Protein AF-A0A373FV13-F1 (afdb_monomer)

Mean predicted aligned error: 4.79 Å

Foldseek 3Di:
DPPPDPVVVLLVVLVVCVVVVVLQVLVVSVVVCCVVVVDPDWDFAPVQVVVDPVPPDLCSRTDPCNVVDDDPDVSSVVSSSVCVCPSVVVDDD

Secondary structure (DSSP, 8-state):
------HHHHHHHHHHHHHTT-HHHHHHHHHHHHHTTSSPPP-B-HHHHHH-TT---GGGGB-GGGSSS--S-HHHHHHHHHHHHHHTTSS--

Solvent-accessible surface area (backbone atoms only — not comparable to full-atom values): 5721 Å² total; per-residue (Å²): 127,87,74,88,72,60,54,70,58,52,32,57,50,51,51,51,28,60,74,68,65,36,37,66,62,47,40,51,53,52,50,53,37,35,74,72,63,76,41,79,82,83,54,77,37,68,69,51,46,74,72,49,84,78,83,73,66,68,68,70,30,34,52,79,70,68,74,77,54,87,62,95,47,57,69,43,52,53,51,48,62,65,46,40,44,51,43,69,64,74,45,81,131

Sequence (93 aa):
MKENINYKILYRILRQYSYNRNMEAMNILYKELVLEGVIPEFKFNMEVWKNDKSGKNVWKWYQEGILDIEWEEPMLIILLMQEYPYFMGILNE

pLDDT: mean 87.88, std 10.5, range [45.06, 97.88]

Nearest PDB structures (foldseek):
  2al6-assembly2_B  TM=2.158E-01  e=3.280E+00  Gallus gallus

Radius of gyration: 13.16 Å; Cα contacts (8 Å, |Δi|>4): 66; chains: 1; bounding box: 37×22×33 Å

Structure (mmCIF, N/CA/C/O backbone):
data_AF-A0A373FV13-F1
#
_entry.id   AF-A0A373FV13-F1
#
loop_
_atom_site.group_PDB
_atom_site.id
_atom_site.type_symbol
_atom_site.label_atom_id
_atom_site.label_alt_id
_atom_site.label_comp_id
_atom_site.label_asym_id
_atom_site.label_entity_id
_atom_site.label_seq_id
_atom_site.pdbx_PDB_ins_code
_atom_site.Cartn_x
_atom_site.Cartn_y
_atom_site.Cartn_z
_atom_site.occupancy
_atom_site.B_iso_or_equiv
_atom_site.auth_seq_id
_atom_site.auth_comp_id
_atom_site.auth_asym_id
_atom_site.auth_atom_id
_atom_site.pdbx_PDB_model_num
ATOM 1 N N . MET A 1 1 ? -20.133 -5.258 11.164 1.00 45.06 1 MET A N 1
ATOM 2 C CA . MET A 1 1 ? -19.746 -3.921 11.661 1.00 45.06 1 MET A CA 1
ATOM 3 C C . MET A 1 1 ? -18.373 -3.654 11.090 1.00 45.06 1 MET A C 1
ATOM 5 O O . MET A 1 1 ? -17.509 -4.480 11.337 1.00 45.06 1 MET A O 1
ATOM 9 N N . LYS A 1 2 ? -18.180 -2.603 10.282 1.00 55.78 2 LYS A N 1
ATOM 10 C CA . LYS A 1 2 ? -16.814 -2.156 9.980 1.00 55.78 2 LYS A CA 1
ATOM 11 C C . LYS A 1 2 ? -16.215 -1.718 11.314 1.00 55.78 2 LYS A C 1
ATOM 13 O O . LYS A 1 2 ? -16.800 -0.860 11.977 1.00 55.78 2 LYS A O 1
ATOM 18 N N . GLU A 1 3 ? -15.156 -2.381 11.761 1.00 61.31 3 GLU A N 1
ATOM 19 C CA . GLU A 1 3 ? -14.424 -1.934 12.939 1.00 61.31 3 GLU A CA 1
ATOM 20 C C . GLU A 1 3 ? -13.965 -0.490 12.724 1.00 61.31 3 GLU A C 1
ATOM 22 O O . GLU A 1 3 ? -13.683 -0.070 11.602 1.00 61.31 3 GLU A O 1
ATOM 27 N N . ASN A 1 4 ? -13.953 0.296 13.798 1.00 72.69 4 ASN A N 1
ATOM 28 C CA . ASN A 1 4 ? -13.638 1.719 13.750 1.00 72.69 4 ASN A CA 1
ATOM 29 C C . ASN A 1 4 ? -12.112 1.883 13.636 1.00 72.69 4 ASN A C 1
ATOM 31 O O . ASN A 1 4 ? -11.422 2.199 14.608 1.00 72.69 4 ASN A O 1
ATOM 35 N N . ILE A 1 5 ? -11.572 1.550 12.464 1.00 81.44 5 ILE A N 1
ATOM 36 C CA . ILE A 1 5 ? -10.137 1.553 12.194 1.00 81.44 5 ILE A CA 1
ATOM 37 C C . ILE A 1 5 ? -9.632 2.990 12.268 1.00 81.44 5 ILE A C 1
ATOM 39 O O . ILE A 1 5 ? -10.095 3.888 11.566 1.00 81.44 5 ILE A O 1
ATOM 43 N N . ASN A 1 6 ? -8.640 3.226 13.126 1.00 89.94 6 ASN A N 1
ATOM 44 C CA . ASN A 1 6 ? -8.037 4.544 13.248 1.00 89.94 6 ASN A CA 1
ATOM 45 C C . ASN A 1 6 ? -6.958 4.738 12.177 1.00 89.94 6 ASN A C 1
ATOM 47 O O . ASN A 1 6 ? -5.757 4.615 12.439 1.00 89.94 6 ASN A O 1
ATOM 51 N N . TYR A 1 7 ? -7.395 5.078 10.966 1.00 89.38 7 TYR A N 1
ATOM 52 C CA . TYR A 1 7 ? -6.511 5.296 9.823 1.00 89.38 7 TYR A CA 1
ATOM 53 C C . TYR A 1 7 ? -5.427 6.355 10.072 1.00 89.38 7 TYR A C 1
ATOM 55 O O . TYR A 1 7 ? -4.308 6.221 9.576 1.00 89.38 7 TYR A O 1
ATOM 63 N N . LYS A 1 8 ? -5.695 7.366 10.912 1.00 90.06 8 LYS A N 1
ATOM 64 C CA . LYS A 1 8 ? -4.690 8.374 11.293 1.00 90.06 8 LYS A CA 1
ATOM 65 C C . LYS A 1 8 ? -3.527 7.764 12.073 1.00 90.06 8 LYS A C 1
ATOM 67 O O . LYS A 1 8 ? -2.382 8.181 11.891 1.00 90.06 8 LYS A O 1
ATOM 72 N N . ILE A 1 9 ? -3.799 6.801 12.956 1.00 92.69 9 ILE A N 1
ATOM 73 C CA . ILE A 1 9 ? -2.748 6.074 13.681 1.00 92.69 9 ILE A CA 1
ATOM 74 C C . ILE A 1 9 ? -1.976 5.178 12.713 1.00 92.69 9 ILE A C 1
ATOM 76 O O . ILE A 1 9 ? -0.746 5.236 12.709 1.00 92.69 9 ILE A O 1
ATOM 80 N N . LEU A 1 10 ? -2.673 4.431 11.851 1.00 93.69 10 LEU A N 1
ATOM 81 C CA . LEU A 1 10 ? -2.033 3.580 10.842 1.00 93.69 10 LEU A CA 1
ATOM 82 C C . LEU A 1 10 ? -1.108 4.383 9.923 1.00 93.69 10 LEU A C 1
ATOM 84 O O . LEU A 1 10 ? 0.040 3.996 9.722 1.00 93.69 10 LEU A O 1
ATOM 88 N N . TYR A 1 11 ? -1.554 5.548 9.446 1.00 94.12 11 TYR A N 1
ATOM 89 C CA . TYR A 1 11 ? -0.734 6.440 8.626 1.00 94.12 11 TYR A CA 1
ATOM 90 C C . TYR A 1 11 ? 0.529 6.894 9.365 1.00 94.12 11 TYR A C 1
ATOM 92 O O . TYR A 1 11 ? 1.626 6.865 8.808 1.00 94.12 11 TYR A O 1
ATOM 100 N N . ARG A 1 12 ? 0.412 7.276 10.644 1.00 94.50 12 ARG A N 1
ATOM 101 C CA . ARG A 1 12 ? 1.567 7.680 11.464 1.00 94.50 12 ARG A CA 1
ATOM 102 C C . ARG A 1 12 ? 2.557 6.541 11.697 1.00 94.50 12 ARG A C 1
ATOM 104 O O . ARG A 1 12 ? 3.754 6.814 11.784 1.00 94.50 12 ARG A O 1
ATOM 111 N N . ILE A 1 13 ? 2.073 5.309 11.843 1.00 95.12 13 ILE A N 1
ATOM 112 C CA . ILE A 1 13 ? 2.911 4.113 11.989 1.00 95.12 13 ILE A CA 1
ATOM 113 C C . ILE A 1 13 ? 3.624 3.826 10.666 1.00 95.12 13 ILE A C 1
ATOM 115 O O . ILE A 1 13 ? 4.853 3.791 10.633 1.00 95.12 13 ILE A O 1
ATOM 119 N N . LEU A 1 14 ? 2.873 3.730 9.566 1.00 96.31 14 LEU A N 1
ATOM 120 C CA . LEU A 1 14 ? 3.427 3.463 8.241 1.00 96.31 14 LEU A CA 1
ATOM 121 C C . LEU A 1 14 ? 4.469 4.509 7.835 1.00 96.31 14 LEU A C 1
ATOM 123 O O . LEU A 1 14 ? 5.534 4.163 7.333 1.00 96.31 14 LEU A O 1
ATOM 127 N N . ARG A 1 15 ? 4.209 5.790 8.116 1.00 96.00 15 ARG A N 1
ATOM 128 C CA . ARG A 1 15 ? 5.161 6.875 7.852 1.00 96.00 15 ARG A CA 1
ATOM 129 C C . ARG A 1 15 ? 6.485 6.690 8.592 1.00 96.00 15 ARG A C 1
ATOM 131 O O . ARG A 1 15 ? 7.530 7.010 8.035 1.00 96.00 15 ARG A O 1
ATOM 138 N N . GLN A 1 16 ? 6.462 6.182 9.825 1.00 97.19 16 GLN A N 1
ATOM 139 C CA . GLN A 1 16 ? 7.693 5.868 10.559 1.00 97.19 16 GLN A CA 1
ATOM 140 C C . GLN A 1 16 ? 8.426 4.677 9.940 1.00 97.19 16 GLN A C 1
ATOM 142 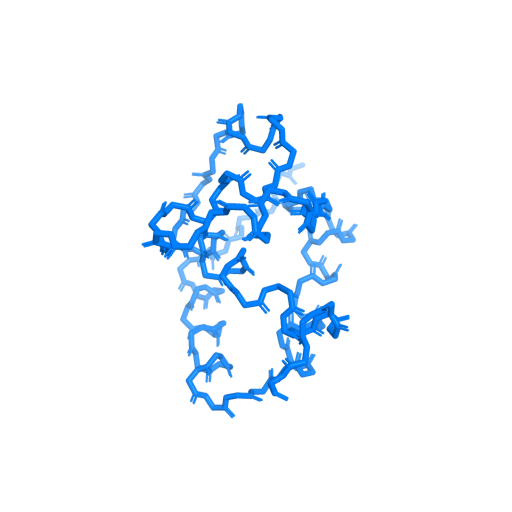O O . GLN A 1 16 ? 9.651 4.707 9.848 1.00 97.19 16 GLN A O 1
ATOM 147 N N . TYR A 1 17 ? 7.701 3.653 9.485 1.00 97.12 17 TYR A N 1
ATOM 148 C CA . TYR A 1 17 ? 8.310 2.513 8.799 1.00 97.12 17 TYR A CA 1
ATOM 149 C C . TYR A 1 17 ? 8.961 2.919 7.474 1.00 97.12 17 TYR A C 1
ATOM 151 O O . TYR A 1 17 ? 10.118 2.569 7.257 1.00 97.12 17 TYR A O 1
ATOM 159 N N . SER A 1 18 ? 8.277 3.721 6.652 1.00 94.12 18 SER A N 1
ATOM 160 C CA . SER A 1 18 ? 8.824 4.281 5.405 1.00 94.12 18 SER A CA 1
ATOM 161 C C . SER A 1 18 ? 10.076 5.124 5.670 1.00 94.12 18 SER A C 1
ATOM 163 O O . SER A 1 18 ? 11.126 4.859 5.083 1.00 94.12 18 SER A O 1
ATOM 165 N N . TYR A 1 19 ? 10.025 6.058 6.632 1.00 95.38 19 TYR A N 1
ATOM 166 C CA . TYR A 1 19 ? 11.179 6.898 6.986 1.00 95.38 19 TYR A CA 1
ATOM 167 C C . TYR A 1 19 ? 12.399 6.077 7.435 1.00 95.38 19 TYR A C 1
ATOM 169 O O . TYR A 1 19 ? 13.528 6.388 7.063 1.00 95.38 19 TYR A O 1
ATOM 177 N N . ASN A 1 20 ? 12.173 5.003 8.195 1.00 95.75 20 ASN A N 1
ATOM 178 C CA . ASN A 1 20 ? 13.230 4.115 8.681 1.00 95.75 20 ASN A CA 1
ATOM 179 C C . ASN A 1 20 ? 13.589 2.988 7.696 1.00 95.75 20 ASN A C 1
ATOM 181 O O . ASN A 1 20 ? 14.343 2.092 8.069 1.00 95.75 20 ASN A O 1
ATOM 185 N N . ARG A 1 21 ? 13.032 2.992 6.474 1.00 93.31 21 ARG A N 1
ATOM 186 C CA . ARG A 1 21 ? 13.200 1.930 5.462 1.00 93.31 21 ARG A CA 1
ATOM 187 C C . ARG A 1 21 ? 12.905 0.519 5.991 1.00 93.31 21 ARG A C 1
ATOM 189 O O . ARG A 1 21 ? 13.502 -0.461 5.553 1.00 93.31 21 ARG A O 1
ATOM 196 N N . ASN A 1 22 ? 11.961 0.395 6.923 1.00 96.56 22 ASN A N 1
ATOM 197 C CA . ASN A 1 22 ? 11.565 -0.894 7.481 1.00 96.56 22 ASN A CA 1
ATOM 198 C C . ASN A 1 22 ? 10.558 -1.595 6.554 1.00 96.56 22 ASN A C 1
ATOM 200 O O . ASN A 1 22 ? 9.350 -1.586 6.795 1.00 96.56 22 ASN A O 1
ATOM 204 N N . MET A 1 23 ? 11.075 -2.173 5.467 1.00 95.06 23 MET A N 1
ATOM 205 C CA . MET A 1 23 ? 10.282 -2.842 4.430 1.00 95.06 23 MET A CA 1
ATOM 206 C C . MET A 1 23 ? 9.487 -4.033 4.975 1.00 95.06 23 MET A C 1
ATOM 208 O O . MET A 1 23 ? 8.338 -4.232 4.591 1.00 95.06 23 MET A O 1
ATOM 212 N N . GLU A 1 24 ? 10.058 -4.790 5.912 1.00 96.69 24 GLU A N 1
ATOM 213 C CA . GLU A 1 24 ? 9.388 -5.937 6.529 1.00 96.69 24 GLU A CA 1
ATOM 214 C C . GLU A 1 24 ? 8.134 -5.508 7.300 1.00 96.69 24 GLU A C 1
ATOM 216 O O . GLU A 1 24 ? 7.054 -6.058 7.078 1.00 96.69 24 GLU A O 1
ATOM 221 N N . ALA A 1 25 ? 8.237 -4.466 8.131 1.00 97.06 25 ALA A N 1
ATOM 222 C CA . ALA A 1 25 ? 7.091 -3.949 8.875 1.00 97.06 25 ALA A CA 1
ATOM 223 C C . ALA A 1 25 ? 5.996 -3.382 7.953 1.00 97.06 25 ALA A C 1
ATOM 225 O O . ALA A 1 25 ? 4.809 -3.556 8.232 1.00 97.06 25 ALA A O 1
ATOM 226 N N . MET A 1 26 ? 6.372 -2.740 6.838 1.00 97.12 26 MET A N 1
ATOM 227 C CA . MET A 1 26 ? 5.404 -2.263 5.840 1.00 97.12 26 MET A CA 1
ATOM 228 C C . MET A 1 26 ? 4.693 -3.416 5.130 1.00 97.12 26 MET A C 1
ATOM 230 O O . MET A 1 26 ? 3.476 -3.362 4.962 1.00 97.12 26 MET A O 1
ATOM 234 N N . ASN A 1 27 ? 5.428 -4.471 4.770 1.00 97.31 27 ASN A N 1
ATOM 235 C CA . ASN A 1 27 ? 4.874 -5.667 4.138 1.00 97.31 27 ASN A CA 1
ATOM 236 C C . ASN A 1 27 ? 3.885 -6.383 5.071 1.00 97.31 27 ASN A C 1
ATOM 238 O O . ASN A 1 27 ? 2.780 -6.721 4.648 1.00 97.31 27 ASN A O 1
ATOM 242 N N . ILE A 1 28 ? 4.242 -6.544 6.352 1.00 97.88 28 ILE A N 1
ATOM 243 C CA . ILE A 1 28 ? 3.345 -7.110 7.370 1.00 97.88 28 ILE A CA 1
ATOM 244 C C . ILE A 1 28 ? 2.080 -6.257 7.492 1.00 97.88 28 ILE A C 1
ATOM 246 O O . ILE A 1 28 ? 0.985 -6.784 7.321 1.00 97.88 28 ILE A O 1
ATOM 250 N N . LEU A 1 29 ? 2.214 -4.941 7.707 1.00 96.38 29 LEU A N 1
ATOM 251 C CA . LEU A 1 29 ? 1.056 -4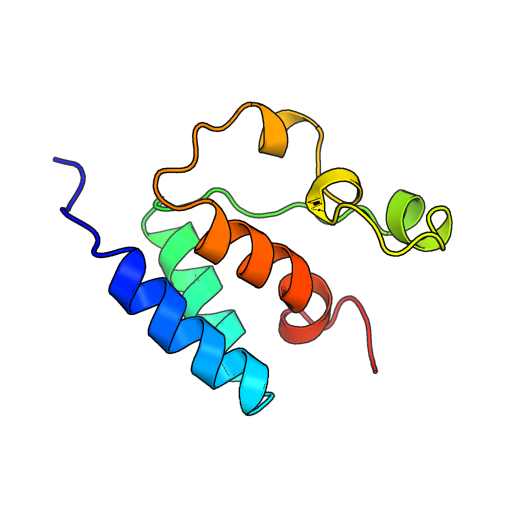.053 7.841 1.00 96.38 29 LEU A CA 1
ATOM 252 C C . LEU A 1 29 ? 0.135 -4.128 6.616 1.00 96.38 29 LEU A C 1
ATOM 254 O O . LEU A 1 29 ? -1.076 -4.249 6.769 1.00 96.38 29 LEU A O 1
ATOM 258 N N . TYR A 1 30 ? 0.695 -4.072 5.407 1.00 96.75 30 TYR A N 1
ATOM 259 C CA . TYR A 1 30 ? -0.076 -4.185 4.170 1.00 96.75 30 TYR A CA 1
ATOM 260 C C . TYR A 1 30 ? -0.838 -5.517 4.084 1.00 96.75 30 TYR A C 1
ATOM 262 O O . TYR A 1 30 ? -2.032 -5.515 3.790 1.00 96.75 30 TYR A O 1
ATOM 270 N N . LYS A 1 31 ? -0.176 -6.645 4.372 1.00 97.38 31 LYS A N 1
ATOM 271 C CA . LYS A 1 31 ? -0.799 -7.976 4.319 1.00 97.38 31 LYS A CA 1
ATOM 272 C C . LYS A 1 31 ? -1.946 -8.126 5.311 1.00 97.38 31 LYS A C 1
ATOM 274 O O . LYS A 1 31 ? -2.980 -8.655 4.923 1.00 97.38 31 LYS A O 1
ATOM 279 N N . GLU A 1 32 ? -1.790 -7.629 6.537 1.00 96.19 32 GLU A N 1
ATOM 280 C CA . GLU A 1 32 ? -2.864 -7.640 7.541 1.00 96.19 32 GLU A CA 1
ATOM 281 C C . GLU A 1 32 ? -4.068 -6.801 7.083 1.00 96.19 32 GLU A C 1
ATOM 283 O O . GLU A 1 32 ? -5.207 -7.251 7.162 1.00 96.19 32 GLU A O 1
ATOM 288 N N . LEU A 1 33 ? -3.834 -5.611 6.511 1.00 93.19 33 LEU A N 1
ATOM 289 C CA . LEU A 1 33 ? -4.918 -4.768 5.987 1.00 93.19 33 LEU A CA 1
ATOM 290 C C . LEU A 1 33 ? -5.677 -5.429 4.825 1.00 93.19 33 LEU A C 1
ATOM 292 O O . LEU A 1 33 ? -6.888 -5.242 4.707 1.00 93.19 33 LEU A O 1
ATOM 296 N N . VAL A 1 34 ? -4.984 -6.188 3.971 1.00 94.19 34 VAL A N 1
ATOM 297 C CA . VAL A 1 34 ? -5.616 -6.963 2.891 1.00 94.19 34 VAL A CA 1
ATOM 298 C C . VAL A 1 34 ? -6.379 -8.164 3.453 1.00 94.19 34 VAL A C 1
ATOM 300 O O . VAL A 1 34 ? -7.512 -8.409 3.040 1.00 94.19 34 VAL A O 1
ATOM 303 N N . LEU A 1 35 ? -5.784 -8.894 4.401 1.00 96.19 35 LEU A N 1
ATOM 304 C CA . LEU A 1 35 ? -6.377 -10.082 5.021 1.00 96.19 35 LEU A CA 1
ATOM 305 C C . LEU A 1 35 ? -7.692 -9.757 5.738 1.00 96.19 35 LEU A C 1
ATOM 307 O O . LEU A 1 35 ? -8.683 -10.460 5.552 1.00 96.19 35 LEU A O 1
ATOM 311 N N . GLU A 1 36 ? -7.715 -8.657 6.489 1.00 92.88 36 GLU A N 1
ATOM 312 C CA . GLU A 1 36 ? -8.896 -8.168 7.210 1.00 92.88 36 GLU A CA 1
ATOM 313 C C . GLU A 1 36 ? -9.902 -7.434 6.296 1.00 92.88 36 GLU A C 1
ATOM 315 O O . GLU A 1 36 ? -10.922 -6.918 6.754 1.00 92.88 36 GLU A O 1
ATOM 320 N N . GLY A 1 37 ? -9.635 -7.359 4.986 1.00 90.06 37 GLY A N 1
ATOM 321 C CA . GLY A 1 37 ? -10.524 -6.720 4.012 1.00 90.06 37 GLY A CA 1
ATOM 322 C C . GLY A 1 37 ? -10.656 -5.203 4.185 1.00 90.06 37 GLY A C 1
ATOM 323 O O . GLY A 1 37 ? -11.638 -4.613 3.730 1.00 90.06 37 GLY A O 1
ATOM 324 N N . VAL A 1 38 ? -9.683 -4.563 4.841 1.00 89.31 38 VAL A N 1
ATOM 325 C CA . VAL A 1 38 ? -9.634 -3.107 5.055 1.00 89.31 38 VAL A CA 1
ATOM 326 C C . VAL A 1 38 ? -9.298 -2.382 3.758 1.00 89.31 38 VAL A C 1
ATOM 328 O O . VAL A 1 38 ? -9.848 -1.315 3.481 1.00 89.31 38 VAL A O 1
ATOM 331 N N . ILE A 1 39 ? -8.389 -2.960 2.972 1.00 90.56 39 ILE A N 1
ATOM 332 C CA . ILE A 1 39 ? -8.002 -2.481 1.643 1.00 90.56 39 ILE A CA 1
ATOM 333 C C . ILE A 1 39 ? -7.986 -3.661 0.661 1.00 90.56 39 ILE A C 1
ATOM 335 O O . ILE A 1 39 ? -7.742 -4.795 1.073 1.00 90.56 39 ILE A O 1
ATOM 339 N N . PRO A 1 40 ? -8.220 -3.433 -0.640 1.00 91.38 40 PRO A N 1
ATOM 340 C CA . PRO A 1 40 ? -8.002 -4.463 -1.647 1.00 91.38 40 PRO A CA 1
ATOM 341 C C . PRO A 1 40 ? -6.512 -4.782 -1.799 1.00 91.38 40 PRO A C 1
ATOM 343 O O . PRO A 1 40 ? -5.645 -3.939 -1.559 1.00 91.38 40 PRO A O 1
ATOM 346 N N . GLU A 1 41 ? -6.220 -5.972 -2.316 1.00 93.38 41 GLU A N 1
ATOM 347 C CA . GLU A 1 41 ? -4.881 -6.276 -2.804 1.00 93.38 41 GLU A CA 1
ATOM 348 C C . GLU A 1 41 ? -4.533 -5.374 -3.999 1.00 93.38 41 GLU A C 1
ATOM 350 O O . GLU A 1 41 ? -5.262 -5.287 -4.994 1.00 93.38 41 GLU A O 1
ATOM 355 N N . PHE A 1 42 ? -3.395 -4.698 -3.908 1.00 93.81 42 PHE A N 1
ATOM 356 C CA . PHE A 1 42 ? -2.857 -3.885 -4.981 1.00 93.81 42 PHE A CA 1
ATOM 357 C C . PHE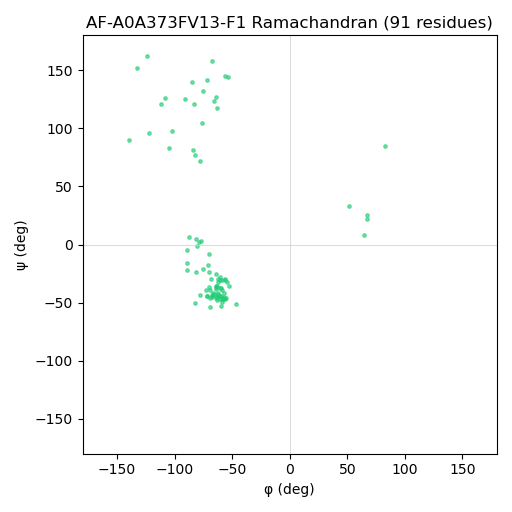 A 1 42 ? -2.332 -4.747 -6.122 1.00 93.81 42 PHE A C 1
ATOM 359 O O . PHE A 1 42 ? -1.679 -5.768 -5.917 1.00 93.81 42 PHE A O 1
ATOM 366 N N . LYS A 1 43 ? -2.552 -4.275 -7.351 1.00 92.44 43 LYS A N 1
ATOM 367 C CA . LYS A 1 43 ? -2.025 -4.902 -8.566 1.00 92.44 43 LYS A CA 1
ATOM 368 C C . LYS A 1 43 ? -1.178 -3.897 -9.333 1.00 92.44 43 LYS A C 1
ATOM 370 O O . LYS A 1 43 ? -1.710 -3.063 -10.065 1.00 92.44 43 LYS A O 1
ATOM 375 N N . PHE A 1 44 ? 0.130 -3.962 -9.104 1.00 92.50 44 PHE A N 1
ATOM 376 C CA . PHE A 1 44 ? 1.115 -3.063 -9.700 1.00 92.50 44 PHE A CA 1
ATOM 377 C C . PHE A 1 44 ? 1.382 -3.414 -11.167 1.00 92.50 44 PHE A C 1
ATOM 379 O O . PHE A 1 44 ? 1.624 -4.569 -11.516 1.00 92.50 44 PHE A O 1
ATOM 386 N N . ASN A 1 45 ? 1.367 -2.406 -12.029 1.00 91.94 45 ASN A N 1
ATOM 387 C CA . ASN A 1 45 ? 1.598 -2.507 -13.458 1.00 91.94 45 ASN A CA 1
ATOM 388 C C . ASN A 1 45 ? 3.024 -2.045 -13.795 1.00 91.94 45 ASN A C 1
ATOM 390 O O . ASN A 1 45 ? 3.305 -0.854 -13.964 1.00 91.94 45 ASN A O 1
ATOM 394 N N . MET A 1 46 ? 3.920 -3.024 -13.939 1.00 89.94 46 MET A N 1
ATOM 395 C CA . MET A 1 46 ? 5.319 -2.797 -14.310 1.00 89.94 46 MET A CA 1
ATOM 396 C C . MET A 1 46 ? 5.491 -2.129 -15.679 1.00 89.94 46 MET A C 1
ATOM 398 O O . MET A 1 46 ? 6.472 -1.413 -15.881 1.00 89.94 46 MET A O 1
ATOM 402 N N . GLU A 1 47 ? 4.583 -2.358 -16.629 1.00 90.00 47 GLU A N 1
ATOM 403 C CA . GLU A 1 47 ? 4.670 -1.757 -17.964 1.00 90.00 47 GLU A CA 1
ATOM 404 C C . GLU A 1 47 ? 4.362 -0.263 -17.910 1.00 90.00 47 GLU A C 1
ATOM 406 O O . GLU A 1 47 ? 5.108 0.541 -18.471 1.00 90.00 47 GLU A O 1
ATOM 411 N N . VAL A 1 48 ? 3.312 0.127 -17.181 1.00 89.38 48 VAL A N 1
ATOM 412 C CA . VAL A 1 48 ? 2.970 1.545 -17.006 1.00 89.38 48 VAL A CA 1
ATOM 413 C C . VAL A 1 48 ? 4.067 2.263 -16.227 1.00 89.38 48 VAL A C 1
ATOM 415 O O . VAL A 1 48 ? 4.494 3.335 -16.651 1.00 89.38 48 VAL A O 1
ATOM 418 N N . TRP A 1 49 ? 4.597 1.654 -15.160 1.00 88.69 49 TRP A N 1
ATOM 419 C CA . TRP A 1 49 ? 5.710 2.235 -14.401 1.00 88.69 49 TRP A CA 1
ATOM 420 C C . TRP A 1 49 ? 6.952 2.492 -15.274 1.00 88.69 49 TRP A C 1
ATOM 422 O O . TRP A 1 49 ? 7.504 3.589 -15.250 1.00 88.69 49 TRP A O 1
ATOM 432 N N . LYS A 1 50 ? 7.366 1.527 -16.112 1.00 86.19 50 LYS A N 1
ATOM 433 C CA . LYS A 1 50 ? 8.533 1.690 -17.009 1.00 86.19 50 LYS A CA 1
ATOM 434 C C . LYS A 1 50 ? 8.348 2.810 -18.039 1.00 86.19 50 LYS A C 1
ATOM 436 O O . LYS A 1 50 ? 9.330 3.439 -18.442 1.00 86.19 50 LYS A O 1
ATOM 441 N N . ASN A 1 51 ? 7.110 3.034 -18.474 1.00 85.62 51 ASN A N 1
ATOM 442 C CA . ASN A 1 51 ? 6.765 4.016 -19.499 1.00 85.62 51 ASN A CA 1
ATOM 443 C C . ASN A 1 51 ? 6.460 5.411 -18.923 1.00 85.62 51 ASN A C 1
ATOM 445 O O . ASN A 1 51 ? 6.497 6.395 -19.661 1.00 85.62 51 ASN A O 1
ATOM 449 N N . ASP A 1 52 ? 6.221 5.525 -17.614 1.00 78.94 52 ASP A N 1
ATOM 450 C CA . ASP A 1 52 ? 5.944 6.784 -16.919 1.00 78.94 52 ASP A CA 1
ATOM 451 C C . ASP A 1 52 ? 7.150 7.259 -16.090 1.00 78.94 52 ASP A C 1
ATOM 453 O O . ASP A 1 52 ? 7.229 7.090 -14.874 1.00 78.94 52 ASP A O 1
ATOM 457 N N . LYS A 1 53 ? 8.096 7.932 -16.757 1.00 64.69 53 LYS A N 1
ATOM 458 C CA . LYS A 1 53 ? 9.262 8.557 -16.100 1.00 64.69 53 LYS A CA 1
ATOM 459 C C . LYS A 1 53 ? 8.934 9.876 -15.389 1.00 64.69 53 LYS A C 1
ATOM 461 O O . LYS A 1 53 ? 9.844 10.540 -14.896 1.00 64.69 53 LYS A O 1
ATOM 466 N N . SER A 1 54 ? 7.666 10.304 -15.369 1.00 69.50 54 SER A N 1
ATOM 467 C CA . SER A 1 54 ? 7.286 11.598 -14.789 1.00 69.50 54 SER A CA 1
ATOM 468 C C . SER A 1 54 ? 7.295 11.593 -13.258 1.00 69.50 54 SER A C 1
ATOM 470 O O . SER A 1 54 ? 7.383 12.663 -12.653 1.00 69.50 54 SER A O 1
ATOM 472 N N . GLY A 1 55 ? 7.196 10.408 -12.636 1.00 61.44 55 GLY A N 1
ATOM 473 C CA . GLY A 1 55 ? 7.173 10.222 -11.180 1.00 61.44 55 GLY A CA 1
ATOM 474 C C . GLY A 1 55 ? 5.957 10.843 -10.480 1.00 61.44 55 GLY A C 1
ATOM 475 O O . GLY A 1 55 ? 5.923 10.903 -9.252 1.00 61.44 55 GLY A O 1
ATOM 476 N N . LYS A 1 56 ? 4.967 11.343 -11.234 1.00 65.25 56 LYS A N 1
ATOM 477 C CA . LYS A 1 56 ? 3.812 12.077 -10.703 1.00 65.25 56 LYS A CA 1
ATOM 478 C C . LYS A 1 56 ? 2.537 11.252 -10.878 1.00 65.25 56 LYS A C 1
ATOM 480 O O . LYS A 1 56 ? 2.103 11.014 -12.004 1.00 65.25 56 LYS A O 1
ATOM 485 N N . ASN A 1 57 ? 1.881 10.958 -9.750 1.00 79.56 57 ASN A N 1
ATOM 486 C CA . ASN A 1 57 ? 0.637 10.182 -9.593 1.00 79.56 57 ASN A CA 1
ATOM 487 C C . ASN A 1 57 ? 0.829 8.660 -9.575 1.00 79.56 57 ASN A C 1
ATOM 489 O O . ASN A 1 57 ? 0.599 7.981 -10.573 1.00 79.56 57 ASN A O 1
ATOM 493 N N . VAL A 1 58 ? 1.149 8.127 -8.393 1.00 84.25 58 VAL A N 1
ATOM 494 C CA . VAL A 1 58 ? 1.369 6.688 -8.171 1.00 84.25 58 VAL A CA 1
ATOM 495 C C . VAL A 1 58 ? 0.198 5.804 -8.581 1.00 84.25 58 VAL A C 1
ATOM 497 O O . VAL A 1 58 ? 0.423 4.687 -9.024 1.00 84.25 58 VAL A O 1
A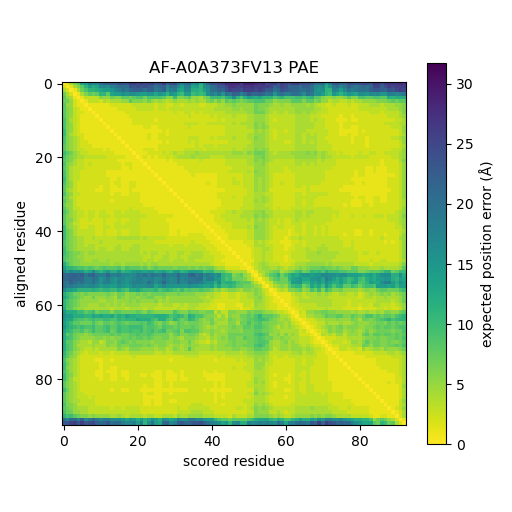TOM 500 N N . TRP A 1 59 ? -1.036 6.313 -8.517 1.00 86.81 59 TRP A N 1
ATOM 501 C CA . TRP A 1 59 ? -2.251 5.582 -8.884 1.00 86.81 59 TRP A CA 1
ATOM 502 C C . TRP A 1 59 ? -2.222 4.997 -10.296 1.00 86.81 59 TRP A C 1
ATOM 504 O O . TRP A 1 59 ? -2.769 3.927 -10.525 1.00 86.81 59 TRP A O 1
ATOM 514 N N . LYS A 1 60 ? -1.550 5.673 -11.236 1.00 87.38 60 LYS A N 1
ATOM 515 C CA . LYS A 1 60 ? -1.462 5.240 -12.638 1.00 87.38 60 LYS A CA 1
ATOM 516 C C . LYS A 1 60 ? -0.739 3.909 -12.801 1.00 87.38 60 LYS A C 1
ATOM 518 O O . LYS A 1 60 ? -0.956 3.210 -13.781 1.00 87.38 60 LYS A O 1
ATOM 523 N N . TRP A 1 61 ? 0.134 3.569 -11.858 1.00 90.12 61 TRP A N 1
ATOM 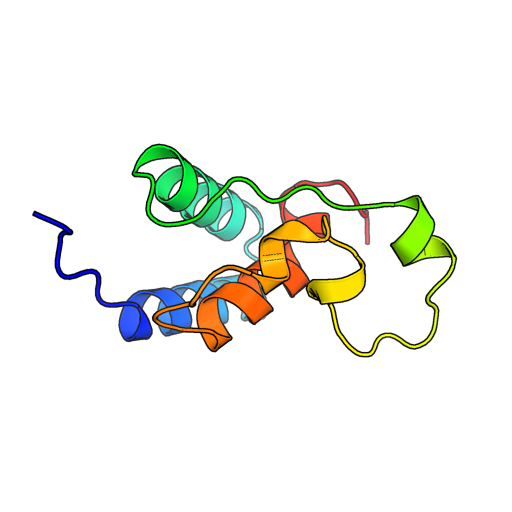524 C CA . TRP A 1 61 ? 0.881 2.316 -11.881 1.00 90.12 61 TRP A CA 1
ATOM 525 C C . TRP A 1 61 ? 0.063 1.146 -11.339 1.00 90.12 61 TRP A C 1
ATOM 527 O O . TRP A 1 61 ? 0.601 0.057 -11.206 1.00 90.12 61 TRP A O 1
ATOM 537 N N . TYR A 1 62 ? -1.211 1.341 -11.010 1.00 91.19 62 TYR A N 1
ATOM 538 C CA . TYR A 1 62 ? -2.084 0.313 -10.460 1.00 91.19 62 TYR A CA 1
ATOM 539 C C . TYR A 1 62 ? -3.334 0.153 -11.329 1.00 91.19 62 TYR A C 1
ATOM 541 O O . TYR A 1 62 ? -3.634 1.000 -12.168 1.00 91.19 62 TYR A O 1
ATOM 549 N N . GLN A 1 63 ? -4.037 -0.970 -11.168 1.00 84.81 63 GLN A N 1
ATOM 550 C CA . GLN A 1 63 ? -5.245 -1.275 -11.944 1.00 84.81 63 GLN A CA 1
ATOM 551 C C . GLN A 1 63 ? -6.302 -0.166 -11.878 1.00 84.81 63 GLN A C 1
ATOM 553 O O . GLN A 1 63 ? -6.518 0.415 -10.821 1.00 84.81 63 GLN A O 1
ATOM 558 N N . GLU A 1 64 ? -7.014 0.048 -12.991 1.00 73.50 64 GLU A N 1
ATOM 559 C CA . GLU A 1 64 ? -7.987 1.140 -13.170 1.00 73.50 64 GLU A CA 1
ATOM 560 C C . GLU A 1 64 ? -9.049 1.204 -12.056 1.00 73.50 64 GLU A C 1
ATOM 562 O O . GLU A 1 64 ? -9.369 2.291 -11.586 1.00 73.50 64 GLU A O 1
ATOM 567 N N . GLY A 1 65 ? -9.488 0.058 -11.524 1.00 75.31 65 GLY A N 1
ATOM 568 C CA . GLY A 1 65 ? -10.480 -0.003 -10.442 1.00 75.31 65 GLY A CA 1
ATOM 569 C C . GLY A 1 65 ? -10.003 0.474 -9.062 1.00 75.31 65 GLY A C 1
ATOM 570 O O . GLY A 1 65 ? -10.818 0.590 -8.154 1.00 75.31 65 GLY A O 1
ATOM 571 N N . ILE A 1 66 ? -8.708 0.761 -8.866 1.00 80.19 66 ILE A N 1
ATOM 572 C CA . ILE A 1 66 ? -8.197 1.318 -7.596 1.00 80.19 66 ILE A CA 1
ATOM 573 C C . ILE A 1 66 ? -8.657 2.771 -7.381 1.00 80.19 66 ILE A C 1
ATOM 575 O O . ILE A 1 66 ? -8.696 3.251 -6.248 1.00 80.19 66 ILE A O 1
ATOM 579 N N . LEU A 1 67 ? -8.982 3.472 -8.475 1.00 75.19 67 LEU A N 1
ATOM 580 C CA . LEU A 1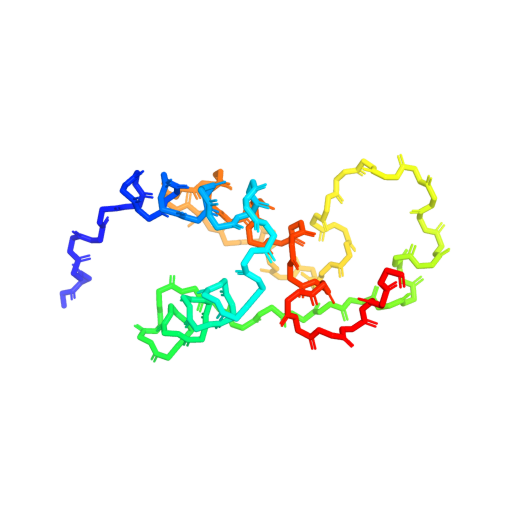 67 ? -9.446 4.861 -8.475 1.00 75.19 67 LEU A CA 1
ATOM 581 C C . LEU A 1 67 ? -10.937 4.981 -8.146 1.00 75.19 67 LEU A C 1
ATOM 583 O O . LEU A 1 67 ? -11.361 6.024 -7.657 1.00 75.19 67 LEU A O 1
ATOM 587 N N . ASP A 1 68 ? -11.707 3.917 -8.374 1.00 81.00 68 ASP A N 1
ATOM 588 C CA . ASP A 1 68 ? -13.152 3.878 -8.123 1.00 81.00 68 ASP A CA 1
ATOM 589 C C . ASP A 1 68 ? -13.492 3.629 -6.641 1.00 81.00 68 ASP A C 1
ATOM 591 O O . ASP A 1 68 ? -14.661 3.577 -6.258 1.00 81.00 68 ASP A O 1
ATOM 595 N N . ILE A 1 69 ? -12.472 3.462 -5.793 1.00 80.94 69 ILE A N 1
ATOM 596 C CA . ILE A 1 69 ? -12.619 3.199 -4.361 1.00 80.94 69 ILE A CA 1
ATOM 597 C C . ILE A 1 69 ? -12.626 4.520 -3.593 1.00 80.94 69 ILE A C 1
ATOM 599 O O . ILE A 1 69 ? -11.681 5.307 -3.660 1.00 80.94 69 ILE A O 1
ATOM 603 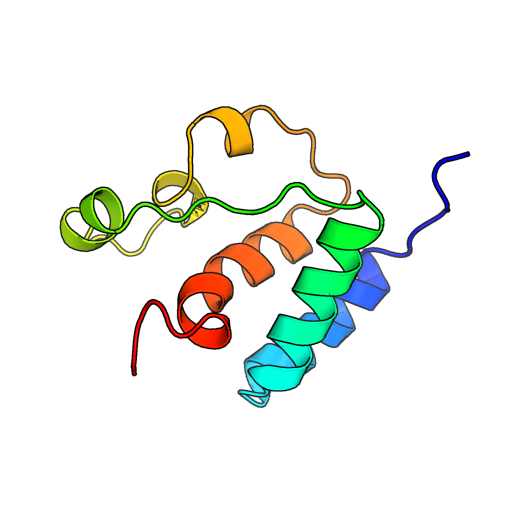N N . GLU A 1 70 ? -13.673 4.736 -2.799 1.00 83.00 70 GLU A N 1
ATOM 604 C CA . GLU A 1 70 ? -13.711 5.831 -1.833 1.00 83.00 70 GLU A CA 1
ATOM 605 C C . GLU A 1 70 ? -12.841 5.478 -0.618 1.00 83.00 70 GLU A C 1
ATOM 607 O O . GLU A 1 70 ? -13.195 4.648 0.221 1.00 83.00 70 GLU A O 1
ATOM 612 N N . TRP A 1 71 ? -11.660 6.091 -0.548 1.00 84.75 71 TRP A N 1
ATOM 613 C CA . TRP A 1 71 ? -10.701 5.852 0.524 1.00 84.75 71 TRP A CA 1
ATOM 614 C C . TRP A 1 71 ? -11.030 6.687 1.759 1.00 84.75 71 TRP A C 1
ATOM 616 O O . TRP A 1 71 ? -10.981 7.914 1.713 1.00 84.75 71 TRP A O 1
ATOM 626 N N . GLU A 1 72 ? -11.270 6.020 2.889 1.00 83.62 72 GLU A N 1
ATOM 627 C CA . GLU A 1 72 ? -11.512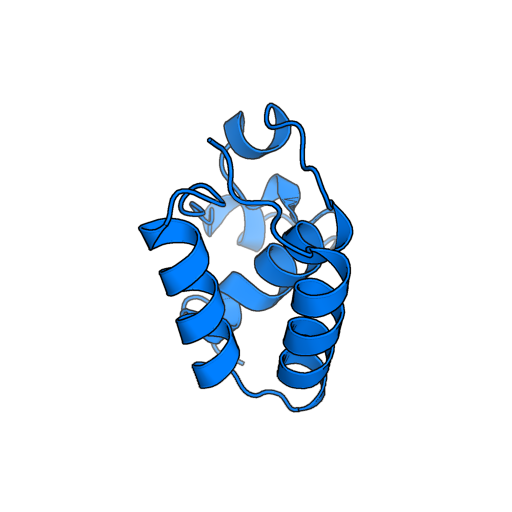 6.687 4.177 1.00 83.62 72 GLU A CA 1
ATOM 628 C C . GLU A 1 72 ? -10.294 7.520 4.641 1.00 83.62 72 GLU A C 1
ATOM 630 O O . GLU A 1 72 ? -10.455 8.561 5.274 1.00 83.62 72 GLU A O 1
ATOM 635 N N . GLU A 1 73 ? -9.070 7.112 4.274 1.00 87.12 73 GLU A N 1
ATOM 636 C CA . GLU A 1 73 ? -7.837 7.882 4.494 1.00 87.12 73 GLU A CA 1
ATOM 637 C C . GLU A 1 73 ? -6.906 7.797 3.272 1.00 87.12 73 GLU A C 1
ATOM 639 O O . GLU A 1 73 ? -6.042 6.916 3.195 1.00 87.12 73 GLU A O 1
ATOM 644 N N . PRO A 1 74 ? -7.038 8.723 2.307 1.00 88.00 74 PRO A N 1
ATOM 645 C CA . PRO A 1 74 ? -6.254 8.704 1.076 1.00 88.00 74 PRO A CA 1
ATOM 646 C C . PRO A 1 74 ? -4.739 8.769 1.310 1.00 88.00 74 PRO A C 1
ATOM 648 O O . PRO A 1 74 ? -3.980 8.190 0.538 1.00 88.00 74 PRO A O 1
ATOM 651 N N . MET A 1 75 ? -4.271 9.429 2.378 1.00 90.75 75 MET A N 1
ATOM 652 C CA . MET A 1 75 ? -2.832 9.592 2.630 1.00 90.75 75 MET A CA 1
ATOM 653 C C . MET A 1 75 ? -2.144 8.283 3.024 1.00 90.75 75 MET A C 1
ATOM 655 O O . MET A 1 75 ? -1.007 8.046 2.613 1.00 90.75 75 MET A O 1
ATOM 659 N N . LEU A 1 76 ? -2.828 7.422 3.788 1.00 92.81 76 LEU A N 1
ATOM 660 C CA . LEU A 1 76 ? -2.338 6.077 4.099 1.00 92.81 76 LEU A CA 1
ATOM 661 C C . LEU A 1 76 ? -2.156 5.271 2.813 1.00 92.81 76 LEU A C 1
ATOM 663 O O . LEU A 1 76 ? -1.114 4.653 2.611 1.00 92.81 76 LEU A O 1
ATOM 667 N N . ILE A 1 77 ? -3.165 5.315 1.947 1.00 92.56 77 ILE A N 1
ATOM 668 C CA . ILE A 1 77 ? -3.209 4.538 0.710 1.00 92.56 77 ILE A CA 1
ATOM 669 C C . ILE A 1 77 ? -2.145 5.015 -0.272 1.00 92.56 77 ILE A C 1
ATOM 671 O O . ILE A 1 77 ? -1.395 4.195 -0.791 1.00 92.56 77 ILE A O 1
ATOM 675 N N . ILE A 1 78 ? -2.006 6.331 -0.458 1.00 92.06 78 ILE A N 1
ATOM 676 C CA . ILE A 1 78 ? -0.950 6.916 -1.298 1.00 92.06 78 ILE A CA 1
ATOM 677 C C . ILE A 1 78 ? 0.426 6.445 -0.832 1.00 92.06 78 ILE A C 1
ATOM 679 O O . ILE A 1 78 ? 1.234 6.033 -1.662 1.00 92.06 78 ILE A O 1
ATOM 683 N N . LEU A 1 79 ? 0.685 6.484 0.478 1.00 94.25 79 LEU A N 1
ATOM 684 C CA . LEU A 1 79 ? 1.971 6.063 1.026 1.00 94.25 79 LEU A CA 1
ATOM 685 C C . LEU A 1 79 ? 2.200 4.556 0.838 1.00 94.25 79 LEU A C 1
ATOM 687 O O . LEU A 1 79 ? 3.279 4.162 0.404 1.00 94.25 79 LEU A O 1
ATOM 691 N N . LEU A 1 80 ? 1.187 3.716 1.087 1.00 95.00 80 LEU A N 1
ATOM 692 C CA . LEU A 1 80 ? 1.271 2.281 0.792 1.00 95.00 80 LEU A CA 1
ATOM 693 C C . LEU A 1 80 ? 1.591 2.047 -0.687 1.00 95.00 80 LEU A C 1
ATOM 695 O O . LEU A 1 80 ? 2.498 1.287 -0.989 1.00 95.00 80 LEU A O 1
ATOM 699 N N . MET A 1 81 ? 0.904 2.723 -1.608 1.00 93.75 81 MET A N 1
ATOM 700 C CA . MET A 1 81 ? 1.118 2.575 -3.053 1.00 93.75 81 MET A CA 1
ATOM 701 C C . MET A 1 81 ? 2.477 3.111 -3.520 1.00 93.75 81 MET A C 1
ATOM 703 O O . MET A 1 81 ? 3.030 2.621 -4.503 1.00 93.75 81 MET A O 1
ATOM 707 N N . GLN A 1 82 ? 3.030 4.118 -2.848 1.00 92.00 82 GLN A N 1
ATOM 708 C CA . GLN A 1 82 ? 4.381 4.610 -3.124 1.00 92.00 82 GLN A CA 1
ATOM 709 C C . GLN A 1 8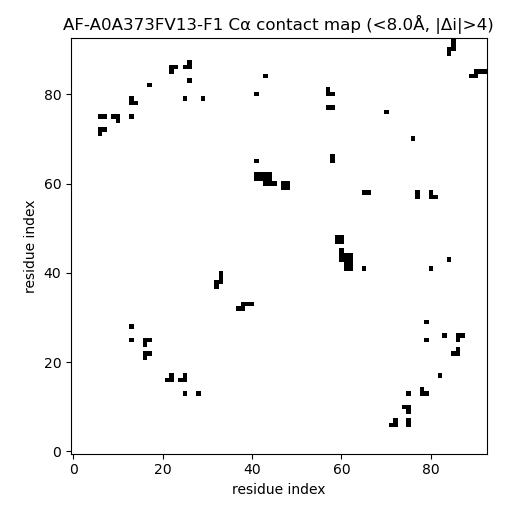2 ? 5.444 3.577 -2.746 1.00 92.00 82 GLN A C 1
ATOM 711 O O . GLN A 1 82 ? 6.376 3.352 -3.515 1.00 92.00 82 GLN A O 1
ATOM 716 N N . GLU A 1 83 ? 5.287 2.948 -1.582 1.00 94.25 83 GLU A N 1
ATOM 717 C CA . GLU A 1 83 ? 6.290 2.045 -1.008 1.00 94.25 83 GLU A CA 1
ATOM 718 C C . GLU A 1 83 ? 6.111 0.582 -1.449 1.00 94.25 83 GLU A C 1
ATOM 720 O O . GLU A 1 83 ? 7.066 -0.193 -1.429 1.00 94.25 83 GLU A O 1
ATOM 725 N N . TYR A 1 84 ? 4.905 0.200 -1.882 1.00 95.62 84 TYR A N 1
ATOM 726 C CA . TYR A 1 84 ? 4.525 -1.163 -2.271 1.00 95.62 84 TYR A CA 1
ATOM 727 C C . TYR A 1 84 ? 5.507 -1.869 -3.196 1.00 95.62 84 TYR A C 1
ATOM 729 O O . TYR A 1 84 ? 5.918 -2.980 -2.851 1.00 95.62 84 TYR A O 1
ATOM 737 N N . PRO A 1 85 ? 5.945 -1.284 -4.328 1.00 93.88 85 PRO A N 1
ATOM 738 C CA . PRO A 1 85 ? 6.881 -1.989 -5.188 1.00 93.88 85 PRO A CA 1
ATOM 739 C C . PRO A 1 85 ? 8.204 -2.330 -4.485 1.00 93.88 85 PRO A C 1
ATOM 741 O O . PRO A 1 85 ? 8.814 -3.336 -4.831 1.00 93.88 85 PRO A O 1
ATOM 744 N N . TYR A 1 86 ? 8.625 -1.556 -3.483 1.00 93.50 86 TYR A N 1
ATOM 745 C CA . TYR A 1 86 ? 9.862 -1.800 -2.741 1.00 93.50 86 TYR A CA 1
ATOM 746 C C . TYR A 1 86 ? 9.664 -2.844 -1.640 1.00 93.50 86 TYR A C 1
ATOM 748 O O . TYR A 1 86 ? 10.393 -3.833 -1.595 1.00 93.50 86 TYR A O 1
ATOM 756 N N . PHE A 1 87 ? 8.645 -2.695 -0.782 1.00 95.31 87 PHE A N 1
ATOM 757 C CA . PHE A 1 87 ? 8.438 -3.650 0.317 1.00 95.31 87 PHE A CA 1
ATOM 758 C C . PHE A 1 87 ? 7.938 -5.028 -0.144 1.00 95.31 87 PHE A C 1
ATOM 760 O O . PHE A 1 87 ? 8.047 -6.007 0.600 1.00 95.31 87 PHE A O 1
ATOM 767 N N . MET A 1 88 ? 7.407 -5.114 -1.367 1.00 95.12 88 MET A N 1
ATOM 768 C CA . MET A 1 88 ? 7.075 -6.377 -2.033 1.00 95.12 88 MET A CA 1
ATOM 769 C C . MET A 1 88 ? 8.234 -6.955 -2.856 1.00 95.12 88 MET A C 1
ATOM 771 O O . MET A 1 88 ? 8.092 -8.054 -3.386 1.00 95.12 88 MET A O 1
ATOM 775 N N . GLY A 1 89 ? 9.362 -6.245 -2.983 1.00 92.69 89 GLY A N 1
ATOM 776 C CA . GLY A 1 89 ? 10.511 -6.684 -3.785 1.00 92.69 89 GLY A CA 1
ATOM 777 C C . GLY A 1 89 ? 10.243 -6.724 -5.296 1.00 92.69 89 GLY A C 1
ATOM 778 O O . GLY A 1 89 ? 10.863 -7.504 -6.013 1.00 92.69 89 GLY A O 1
ATOM 779 N N . ILE A 1 90 ? 9.293 -5.922 -5.785 1.00 91.88 90 ILE A N 1
ATOM 780 C CA . ILE A 1 90 ? 8.966 -5.789 -7.215 1.00 91.88 90 ILE A CA 1
ATOM 781 C C . ILE A 1 90 ? 9.999 -4.897 -7.910 1.00 91.88 90 ILE A C 1
ATOM 783 O O . ILE A 1 90 ? 10.456 -5.199 -9.014 1.00 91.88 90 ILE A O 1
ATOM 787 N N . LEU A 1 91 ? 10.352 -3.790 -7.259 1.00 88.81 91 LEU A N 1
ATOM 788 C CA . LEU A 1 91 ? 11.454 -2.923 -7.644 1.00 88.81 91 LEU A CA 1
ATOM 789 C C . LEU A 1 91 ? 12.565 -3.107 -6.616 1.00 88.81 91 LEU A C 1
ATOM 791 O O . LEU A 1 91 ? 12.339 -2.950 -5.418 1.00 88.81 91 LEU A O 1
ATOM 795 N N . ASN A 1 92 ? 13.759 -3.429 -7.099 1.00 76.50 92 ASN A N 1
ATOM 796 C CA . ASN A 1 92 ? 14.960 -3.374 -6.279 1.00 76.50 92 ASN A CA 1
ATOM 797 C C . ASN A 1 92 ? 15.496 -1.937 -6.308 1.00 76.50 92 ASN A C 1
ATOM 799 O O . ASN A 1 92 ? 15.461 -1.301 -7.365 1.00 76.50 92 ASN A O 1
ATOM 803 N N . GLU A 1 93 ? 15.966 -1.444 -5.160 1.00 58.94 93 GLU A N 1
ATOM 804 C CA . GLU A 1 93 ? 16.875 -0.287 -5.121 1.00 58.94 93 GLU A CA 1
ATOM 805 C C . GLU A 1 93 ? 18.201 -0.614 -5.828 1.00 58.94 93 GLU A C 1
ATOM 807 O O . GLU A 1 93 ? 18.670 -1.774 -5.720 1.00 58.94 93 GLU A O 1
#